Protein 4I6R (pdb70)

B-factor: mean 15.78, std 9.54, range [7.56, 64.91]

CATH classification: 1.10.260.40

Structure (mmCIF, N/CA/C/O backbone):
data_4I6R
#
_entry.id   4I6R
#
_cell.length_a   34.760
_cell.length_b   34.780
_cell.length_c   41.860
_cell.angle_alpha   110.470
_cell.angle_beta   105.600
_cell.angle_gamma   96.000
#
_symmetry.space_group_name_H-M   'P 1'
#
loop_
_entity.id
_entity.type
_entity.pdbx_description
1 polymer 'Regulatory protein'
2 non-polymer 'SULFATE ION'
3 non-polymer GLYCEROL
4 water water
#
loop_
_atom_site.group_PDB
_atom_site.id
_atom_site.type_symbol
_atom_site.label_atom_id
_atom_site.label_alt_id
_atom_site.label_comp_id
_atom_site.label_asym_id
_atom_site.label_entity_id
_atom_site.label_seq_id
_atom_site.pdbx_PDB_ins_code
_atom_site.Cartn_x
_atom_site.Cartn_y
_atom_site.Cartn_z
_atom_site.occupancy
_atom_site.B_iso_or_equiv
_atom_site.auth_seq_id
_atom_site.auth_comp_id
_atom_site.auth_asym_id
_atom_site.auth_atom_id
_atom_site.pdbx_PDB_model_num
ATOM 1 N N . SER A 1 6 ? -9.167 -15.988 -18.540 1.00 25.17 3 SER A N 1
ATOM 2 C CA . SER A 1 6 ? -8.515 -17.274 -18.865 1.00 22.70 3 SER A CA 1
ATOM 3 C C . SER A 1 6 ? -7.079 -17.191 -18.398 1.00 19.68 3 SER A C 1
ATOM 4 O O . SER A 1 6 ? -6.579 -16.076 -18.187 1.00 18.42 3 SER A O 1
ATOM 7 N N . PHE A 1 7 ? -6.385 -18.295 -18.446 1.00 17.47 4 PHE A N 1
ATOM 8 C CA . PHE A 1 7 ? -5.014 -18.364 -18.161 1.00 17.72 4 PHE A CA 1
ATOM 9 C C . PHE A 1 7 ? -4.293 -17.451 -19.192 1.00 15.69 4 PHE A C 1
ATOM 10 O O . PHE A 1 7 ? -3.392 -16.684 -18.755 1.00 14.48 4 PHE A O 1
ATOM 18 N N . LEU A 1 8 ? -4.633 -17.498 -20.502 1.00 14.80 5 LEU A N 1
ATOM 19 C CA . LEU A 1 8 ? -3.885 -16.690 -21.504 1.00 13.19 5 LEU A CA 1
ATOM 20 C C . LEU A 1 8 ? -4.045 -15.241 -21.125 1.00 12.68 5 LEU A C 1
ATOM 21 O O . LEU A 1 8 ? -3.009 -14.531 -21.103 1.00 12.28 5 LEU A O 1
ATOM 26 N N . LEU A 1 9 ? -5.238 -14.771 -20.868 1.00 12.37 6 LEU A N 1
ATOM 27 C CA . LEU A 1 9 ? -5.423 -13.289 -20.680 1.00 13.99 6 LEU A CA 1
ATOM 28 C C . LEU A 1 9 ? -4.649 -12.917 -19.427 1.00 12.52 6 LEU A C 1
ATOM 29 O O . LEU A 1 9 ? -3.985 -11.907 -19.374 1.00 12.44 6 LEU A O 1
ATOM 34 N N . SER A 1 10 ? -4.724 -13.690 -18.360 1.00 13.46 7 SER A N 1
ATOM 35 C CA A SER A 1 10 ? -3.933 -13.387 -17.217 0.50 13.48 7 SER A CA 1
ATOM 36 C CA B SER A 1 10 ? -3.920 -13.480 -17.214 0.50 13.67 7 SER A CA 1
ATOM 37 C C . SER A 1 10 ? -2.403 -13.394 -17.409 1.00 13.00 7 SER A C 1
ATOM 38 O O . SER A 1 10 ? -1.693 -12.607 -16.833 1.00 13.67 7 SER A O 1
ATOM 43 N N . LYS A 1 11 ? -1.926 -14.309 -18.217 1.00 12.61 8 LYS A N 1
ATOM 44 C CA . LYS A 1 11 ? -0.481 -14.344 -18.441 1.00 13.09 8 LYS A CA 1
ATOM 45 C C . LYS A 1 11 ? 0.039 -13.365 -19.438 1.00 11.36 8 LYS A C 1
ATOM 46 O O . LYS A 1 11 ? 1.190 -12.966 -19.285 1.00 11.38 8 LYS A O 1
ATOM 52 N N . VAL A 1 12 ? -0.800 -12.878 -20.353 1.00 10.38 9 VAL A N 1
ATOM 53 C CA . VAL A 1 12 ? -0.352 -11.691 -21.105 1.00 10.02 9 VAL A CA 1
ATOM 54 C C . VAL A 1 12 ? -0.083 -10.495 -20.189 1.00 9.09 9 VAL A C 1
ATOM 55 O O . VAL A 1 12 ? 0.951 -9.832 -20.250 1.00 9.79 9 VAL A O 1
ATOM 59 N N . SER A 1 13 ? -1.026 -10.270 -19.269 1.00 10.05 10 SER A N 1
ATOM 60 C CA . SER A 1 13 ? -0.887 -9.249 -18.284 1.00 9.53 10 SER A CA 1
ATOM 61 C C . SER A 1 13 ? 0.340 -9.402 -17.387 1.00 10.31 10 SER A C 1
ATOM 62 O O . SER A 1 13 ? 1.084 -8.488 -17.127 1.00 10.49 10 SER A O 1
ATOM 65 N N . PHE A 1 14 ? 0.523 -10.667 -16.974 1.00 10.19 11 PHE A N 1
ATOM 66 C CA . PHE A 1 14 ? 1.609 -11.009 -16.103 1.00 11.90 11 PHE A CA 1
ATOM 67 C C . PHE A 1 14 ? 2.960 -10.723 -16.822 1.00 10.78 11 PHE A C 1
ATOM 68 O O . PHE A 1 14 ? 3.905 -10.229 -16.177 1.00 11.17 11 PHE A O 1
ATOM 76 N N . VAL A 1 15 ? 3.097 -11.173 -18.073 1.00 10.60 12 VAL A N 1
ATOM 77 C CA . VAL A 1 15 ? 4.395 -11.045 -18.784 1.00 10.37 12 VAL A CA 1
ATOM 78 C C . VAL A 1 15 ? 4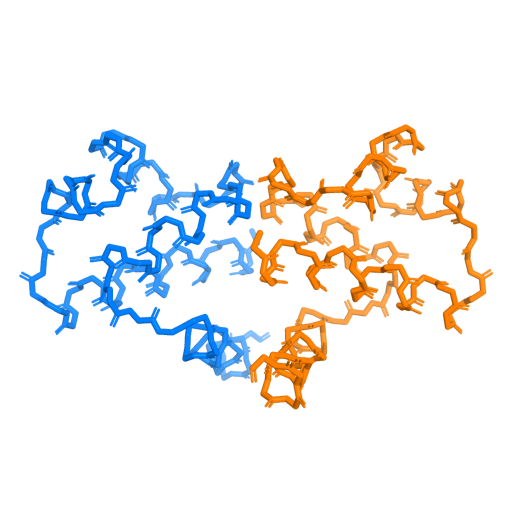.709 -9.546 -19.011 1.00 10.17 12 VAL A C 1
ATOM 79 O O . VAL A 1 15 ? 5.836 -9.125 -18.827 1.00 10.21 12 VAL A O 1
ATOM 83 N N . ILE A 1 16 ? 3.705 -8.757 -19.338 1.00 9.07 13 ILE A N 1
ATOM 84 C CA . ILE A 1 16 ? 3.904 -7.286 -19.472 1.00 8.79 13 ILE A CA 1
ATOM 85 C C . ILE A 1 16 ? 4.491 -6.742 -18.202 1.00 8.46 13 ILE A C 1
ATOM 86 O O . ILE A 1 16 ? 5.485 -5.984 -18.182 1.00 9.33 13 ILE A O 1
ATOM 91 N N . LYS A 1 17 ? 3.837 -7.023 -17.070 1.00 8.84 14 LYS A N 1
ATOM 92 C CA . LYS A 1 17 ? 4.226 -6.510 -15.802 1.00 9.37 14 LYS A CA 1
ATOM 93 C C . LYS A 1 17 ? 5.615 -6.997 -15.354 1.00 9.60 14 LYS A C 1
ATOM 94 O O . LYS A 1 17 ? 6.456 -6.201 -14.861 1.00 9.76 14 LYS A O 1
ATOM 100 N N . LYS A 1 18 ? 5.888 -8.238 -15.656 1.00 10.06 15 LYS A N 1
ATOM 101 C CA . LYS A 1 18 ? 7.187 -8.832 -15.269 1.00 11.05 15 LYS A CA 1
ATOM 102 C C . LYS A 1 18 ? 8.286 -8.126 -16.043 1.00 10.47 15 LYS A C 1
ATOM 103 O O . LYS A 1 18 ? 9.334 -7.756 -15.486 1.00 10.88 15 LYS A O 1
ATOM 109 N N . ILE A 1 19 ? 8.107 -7.949 -17.370 1.00 9.71 16 ILE A N 1
ATOM 110 C CA . ILE A 1 19 ? 9.126 -7.264 -18.132 1.00 10.02 16 ILE A CA 1
ATOM 111 C C . ILE A 1 19 ? 9.265 -5.827 -17.709 1.00 10.03 16 ILE A C 1
ATOM 112 O O . ILE A 1 19 ? 10.388 -5.296 -17.559 1.00 11.21 16 ILE A O 1
ATOM 117 N N . ARG A 1 20 ? 8.159 -5.171 -17.419 1.00 9.13 17 ARG A N 1
ATOM 118 C CA . ARG A 1 20 ? 8.201 -3.812 -16.916 1.00 9.12 17 ARG A CA 1
ATOM 119 C C . ARG A 1 20 ? 9.119 -3.653 -15.686 1.00 9.74 17 ARG A C 1
ATOM 120 O O . ARG A 1 20 ? 9.911 -2.719 -15.610 1.00 11.23 17 ARG A O 1
ATOM 128 N N . LEU A 1 21 ? 8.931 -4.551 -14.729 1.00 11.44 18 LEU A N 1
ATOM 129 C CA . LEU A 1 21 ? 9.726 -4.470 -13.491 1.00 12.32 18 LEU A CA 1
ATOM 130 C C . LEU A 1 21 ? 11.181 -4.894 -13.832 1.00 12.69 18 LEU A C 1
ATOM 131 O O . LEU A 1 21 ? 12.108 -4.346 -13.219 1.00 13.76 18 LEU A O 1
ATOM 136 N N . GLU A 1 22 ? 11.369 -5.877 -14.700 1.00 13.55 19 GLU A N 1
ATOM 137 C CA . GLU A 1 22 ? 12.790 -6.243 -15.133 1.00 15.25 19 GLU A CA 1
ATOM 138 C C . GLU A 1 22 ? 13.484 -5.026 -15.710 1.00 15.13 19 GLU A C 1
ATOM 139 O O . GLU A 1 22 ? 14.736 -4.866 -15.571 1.00 18.27 19 GLU A O 1
ATOM 145 N N . LYS A 1 23 ? 12.740 -4.115 -16.349 1.00 14.02 20 LYS A N 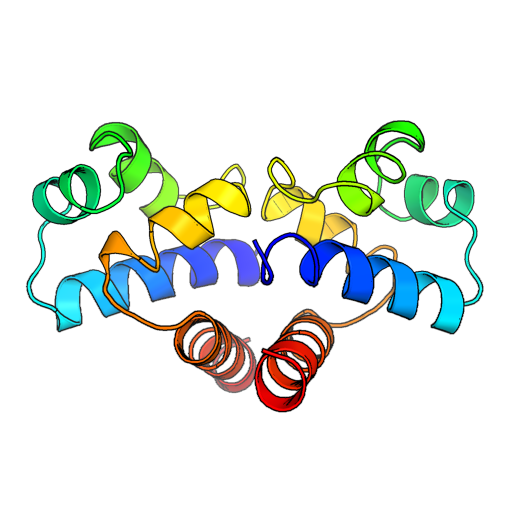1
ATOM 146 C CA . LYS A 1 23 ? 13.341 -2.906 -16.944 1.00 15.13 20 LYS A CA 1
ATOM 147 C C . LYS A 1 23 ? 13.391 -1.703 -15.978 1.00 14.48 20 LYS A C 1
ATOM 148 O O . LYS A 1 23 ? 13.739 -0.586 -16.331 1.00 16.41 20 LYS A O 1
ATOM 154 N N . GLY A 1 24 ? 12.935 -1.955 -14.781 1.00 12.74 21 GLY A N 1
ATOM 155 C CA . GLY A 1 24 ? 12.903 -0.973 -13.779 1.00 12.60 21 GLY A CA 1
ATOM 156 C C . GLY A 1 24 ? 11.943 0.158 -13.918 1.00 12.68 21 GLY A C 1
ATOM 157 O O . GLY A 1 24 ? 12.156 1.271 -13.495 1.00 13.85 21 GLY A O 1
ATOM 158 N N . MET A 1 25 ? 10.864 -0.070 -14.635 1.00 11.33 22 MET A N 1
ATOM 159 C CA . MET A 1 25 ? 9.884 0.963 -15.013 1.00 10.64 22 MET A CA 1
ATOM 160 C C . MET A 1 25 ? 8.645 1.037 -14.115 1.00 9.69 22 MET A C 1
ATOM 161 O O . MET A 1 25 ? 8.096 -0.035 -13.784 1.00 10.13 22 MET A O 1
ATOM 166 N N . THR A 1 26 ? 8.162 2.245 -13.835 1.00 9.03 23 THR A N 1
ATOM 167 C CA . THR A 1 26 ? 6.837 2.485 -13.278 1.00 8.83 23 THR A CA 1
ATOM 168 C C . THR A 1 26 ? 5.737 2.393 -14.429 1.00 8.09 23 THR A C 1
ATOM 169 O O . THR A 1 26 ? 6.072 2.383 -15.619 1.00 8.69 23 THR A O 1
ATOM 173 N N . GLN A 1 27 ? 4.472 2.303 -13.948 1.00 8.19 24 GLN A N 1
ATOM 174 C CA . GLN A 1 27 ? 3.359 2.381 -14.940 1.00 7.93 24 GLN A CA 1
ATOM 175 C C . GLN A 1 27 ? 3.414 3.687 -15.728 1.00 8.20 24 GLN A C 1
ATOM 176 O O . GLN A 1 27 ? 3.137 3.738 -16.960 1.00 8.24 24 GLN A O 1
ATOM 182 N N . GLU A 1 28 ? 3.769 4.784 -15.080 1.00 8.61 25 GLU A N 1
ATOM 183 C CA . GLU A 1 28 ? 3.825 6.077 -15.750 1.00 9.23 25 GLU A CA 1
ATOM 184 C C . GLU A 1 28 ? 5.000 6.071 -16.713 1.00 9.12 25 GLU A C 1
ATOM 185 O O . GLU A 1 28 ? 4.883 6.700 -17.825 1.00 9.53 25 GLU A O 1
ATOM 191 N N . ASP A 1 29 ? 6.117 5.484 -16.432 1.00 9.40 26 ASP A N 1
ATOM 192 C CA . ASP A 1 29 ? 7.226 5.377 -17.335 1.00 10.14 26 ASP A CA 1
ATOM 193 C C . ASP A 1 29 ? 6.824 4.642 -18.573 1.00 8.99 26 ASP A C 1
ATOM 194 O O . ASP A 1 29 ? 7.068 5.010 -19.711 1.00 9.14 26 ASP A O 1
ATOM 199 N N . LEU A 1 30 ? 6.179 3.482 -18.439 1.00 8.44 27 LEU A N 1
ATOM 200 C CA . LEU A 1 30 ? 5.720 2.684 -19.533 1.00 8.34 27 LEU A CA 1
ATOM 201 C C . LEU A 1 30 ? 4.636 3.373 -20.372 1.00 8.34 27 LEU A C 1
ATOM 202 O O . LEU A 1 30 ? 4.697 3.345 -21.614 1.00 8.92 27 LEU A O 1
ATOM 207 N N . ALA A 1 31 ? 3.748 4.094 -19.744 1.00 8.63 28 ALA A N 1
ATOM 208 C CA . ALA A 1 31 ? 2.738 4.888 -20.409 1.00 9.07 28 ALA A CA 1
ATOM 209 C C . ALA A 1 31 ? 3.449 5.864 -21.322 1.00 9.42 28 ALA A C 1
ATOM 210 O O . ALA A 1 31 ? 3.092 5.995 -22.543 1.00 10.23 28 ALA A O 1
ATOM 212 N N . TYR A 1 32 ? 4.373 6.638 -20.868 1.00 9.34 29 TYR A N 1
ATOM 213 C CA . TYR A 1 32 ? 5.058 7.658 -21.684 1.00 10.58 29 TYR A CA 1
ATOM 214 C C . TYR A 1 32 ? 5.772 6.976 -22.778 1.00 10.86 29 TYR A C 1
ATOM 215 O O . TYR A 1 32 ? 5.693 7.434 -23.971 1.00 13.02 29 TYR A O 1
ATOM 224 N N . LYS A 1 33 ? 6.540 5.949 -22.563 1.00 10.66 30 LYS A N 1
ATOM 225 C CA . LYS A 1 33 ? 7.2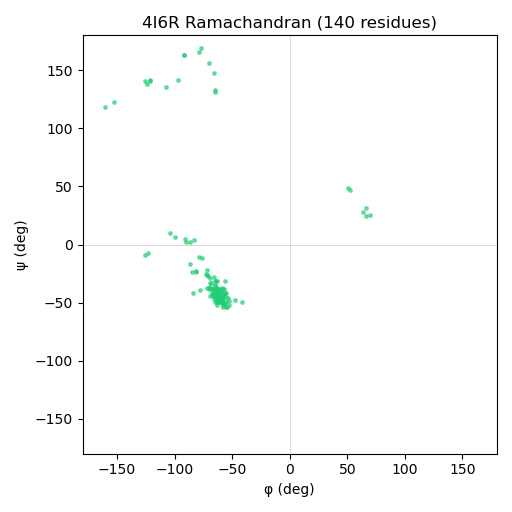97 5.261 -23.608 1.00 11.29 30 LYS A CA 1
ATOM 226 C C . LYS A 1 33 ? 6.487 4.542 -24.646 1.00 10.99 30 LYS A C 1
ATOM 227 O O . LYS A 1 33 ? 6.895 4.356 -25.807 1.00 12.61 30 LYS A O 1
ATOM 233 N N . SER A 1 34 ? 5.308 4.090 -24.301 1.00 10.32 31 SER A N 1
ATOM 234 C CA A SER A 1 34 ? 4.442 3.303 -25.166 0.50 11.05 31 SER A CA 1
ATOM 235 C CA B SER A 1 34 ? 4.439 3.308 -25.160 0.50 9.63 31 SER A CA 1
ATOM 236 C C . SER A 1 34 ? 3.391 4.152 -25.883 1.00 10.53 31 SER A C 1
ATOM 237 O O . SER A 1 34 ? 2.628 3.615 -26.728 1.00 11.22 31 SER A O 1
ATOM 242 N N . ASN A 1 35 ? 3.290 5.418 -25.530 1.00 10.27 32 ASN A N 1
ATOM 243 C CA . ASN A 1 35 ? 2.250 6.251 -26.107 1.00 11.11 32 ASN A CA 1
ATOM 244 C C . ASN A 1 35 ? 0.818 5.897 -25.745 1.00 10.75 32 ASN A C 1
ATOM 245 O O . ASN A 1 35 ? -0.182 6.134 -26.480 1.00 11.49 32 ASN A O 1
ATOM 250 N N . LEU A 1 36 ? 0.646 5.230 -24.594 1.00 9.78 33 LEU A N 1
ATOM 251 C CA . LEU A 1 36 ? -0.645 4.835 -24.039 1.00 9.72 33 LEU A CA 1
ATOM 252 C C . LEU A 1 36 ? -0.819 5.370 -22.670 1.00 9.54 33 LEU A C 1
ATOM 253 O O . LEU A 1 36 ? 0.169 5.288 -21.936 1.00 9.80 33 LEU A O 1
ATOM 258 N N . ASP A 1 37 ? -1.952 5.883 -22.237 1.00 9.63 34 ASP A N 1
ATOM 259 C CA A ASP A 1 37 ? -1.932 6.557 -20.954 0.50 9.69 34 ASP A CA 1
ATOM 260 C CA B ASP A 1 37 ? -2.136 6.572 -20.971 0.50 10.43 34 ASP A CA 1
ATOM 261 C C . ASP A 1 37 ? -1.897 5.632 -19.759 1.00 9.80 34 ASP A C 1
ATOM 262 O O . ASP A 1 37 ? -2.121 4.395 -19.909 1.00 9.11 34 ASP A O 1
ATOM 271 N N . ARG A 1 38 ? -1.548 6.138 -18.596 1.00 9.80 35 ARG A N 1
ATOM 272 C CA . ARG A 1 38 ? -1.332 5.340 -17.444 1.00 10.29 35 ARG A CA 1
ATOM 273 C C . ARG A 1 38 ? -2.578 4.533 -17.106 1.00 9.89 35 ARG A C 1
ATOM 274 O O . ARG A 1 38 ? -2.425 3.324 -16.767 1.00 9.69 35 ARG A O 1
ATOM 282 N N . THR A 1 39 ? -3.785 5.050 -17.146 1.00 10.08 36 THR A N 1
ATOM 283 C CA . THR A 1 39 ? -4.973 4.221 -16.854 1.00 11.16 36 THR A CA 1
ATOM 284 C C . THR A 1 39 ? -5.108 3.125 -17.861 1.00 10.93 36 THR A C 1
ATOM 285 O O . THR A 1 39 ? -5.689 2.051 -17.467 1.00 10.95 36 THR A O 1
ATOM 289 N N . TYR A 1 40 ? -4.705 3.245 -19.128 1.00 10.00 37 TYR A N 1
ATOM 290 C CA . TYR A 1 40 ? -4.762 2.113 -20.047 1.00 9.60 37 TYR A CA 1
ATOM 291 C C . TYR A 1 40 ? -3.761 1.091 -19.656 1.00 9.07 37 TYR A C 1
ATOM 292 O O . TYR A 1 40 ? -4.109 -0.119 -19.572 1.00 8.53 37 TYR A O 1
ATOM 301 N N . ILE A 1 41 ? -2.537 1.441 -19.320 1.00 8.33 38 ILE A N 1
ATOM 302 C CA . ILE A 1 41 ? -1.494 0.496 -18.851 1.00 8.30 38 ILE A CA 1
ATOM 303 C C . ILE A 1 41 ? -1.989 -0.242 -17.609 1.00 8.34 38 ILE A C 1
ATOM 304 O O . ILE A 1 41 ? -1.905 -1.466 -17.550 1.00 7.96 38 ILE A O 1
ATOM 309 N N . SER A 1 42 ? -2.465 0.469 -16.582 1.00 8.36 39 SER A N 1
ATOM 310 C CA A SER A 1 42 ? -2.917 -0.141 -15.345 0.50 9.26 39 SER A CA 1
ATOM 311 C CA B SER A 1 42 ? -2.811 -0.248 -15.388 0.50 8.24 39 SER A CA 1
ATOM 312 C C . SER A 1 42 ? -4.041 -1.144 -15.666 1.00 8.61 39 SER A C 1
ATOM 313 O O . SER A 1 42 ? -4.111 -2.309 -15.212 1.00 9.10 39 SER A O 1
ATOM 318 N N . GLY A 1 43 ? -5.006 -0.692 -16.524 1.00 8.44 40 GLY A N 1
ATOM 319 C CA . GLY A 1 43 ? -6.108 -1.534 -16.892 1.00 8.65 40 GLY A CA 1
ATOM 320 C C . GLY A 1 43 ? -5.696 -2.799 -17.572 1.00 8.69 40 GLY A C 1
ATOM 321 O O . GLY A 1 43 ? -6.238 -3.889 -17.254 1.00 8.73 40 GLY A O 1
ATOM 322 N N . ILE A 1 44 ? -4.795 -2.791 -18.531 1.00 8.50 41 ILE A N 1
ATOM 323 C CA . ILE A 1 44 ? -4.392 -4.013 -19.214 1.00 9.26 41 ILE A CA 1
ATOM 324 C C . ILE A 1 44 ? -3.569 -4.920 -18.378 1.00 9.10 41 ILE A C 1
ATOM 325 O O . ILE A 1 44 ? -3.571 -6.116 -18.566 1.00 9.33 41 ILE A O 1
ATOM 330 N N . GLU A 1 45 ? -2.862 -4.382 -17.411 1.00 9.12 42 GLU A N 1
ATOM 331 C CA . GLU A 1 45 ? -2.164 -5.197 -16.436 1.00 9.53 42 GLU A CA 1
ATOM 332 C C . GLU A 1 45 ? -3.129 -5.856 -15.498 1.00 9.49 42 GLU A C 1
ATOM 333 O O . GLU A 1 45 ? -2.830 -6.975 -15.020 1.00 11.53 42 GLU A O 1
ATOM 339 N N . ARG A 1 46 ? -4.293 -5.328 -15.235 1.00 9.92 43 ARG A N 1
ATOM 340 C CA . ARG A 1 46 ? -5.323 -6.042 -14.455 1.00 10.99 43 ARG A CA 1
ATOM 341 C C . ARG A 1 46 ? -5.995 -7.037 -15.298 1.00 11.91 43 ARG A C 1
ATOM 342 O O . ARG A 1 46 ? -6.390 -8.091 -14.787 1.00 14.03 43 ARG A O 1
ATOM 350 N N . ASN A 1 47 ? -6.287 -6.788 -16.558 1.00 12.00 44 ASN A N 1
ATOM 351 C CA . ASN A 1 47 ? -7.071 -7.726 -17.443 1.00 13.75 44 ASN A CA 1
ATOM 352 C C . ASN A 1 47 ? -6.714 -7.272 -18.897 1.00 11.88 44 ASN A C 1
ATOM 353 O O . ASN A 1 47 ? -7.109 -6.203 -19.274 1.00 12.82 44 ASN A O 1
ATOM 358 N N . SER A 1 48 ? -6.113 -8.208 -19.630 1.00 11.50 45 SER A N 1
ATOM 359 C CA . SER A 1 48 ? -5.665 -7.954 -21.016 1.00 10.73 45 SER A CA 1
ATOM 360 C C . SER A 1 48 ? -6.779 -8.199 -22.017 1.00 11.22 45 SER A C 1
ATOM 361 O O . SER A 1 48 ? -6.535 -8.106 -23.226 1.00 10.89 45 SER A O 1
ATOM 364 N N . ARG A 1 49 ? -7.990 -8.542 -21.600 1.00 12.04 46 ARG A N 1
ATOM 365 C CA . ARG A 1 49 ? -9.074 -8.874 -22.558 1.00 13.10 46 ARG A CA 1
ATOM 366 C C . ARG A 1 49 ? -9.129 -7.949 -23.758 1.00 13.00 46 ARG A C 1
ATOM 367 O O . ARG A 1 49 ? -9.257 -8.449 -24.882 1.00 12.06 46 ARG A O 1
ATOM 375 N N . ASN A 1 50 ? -9.105 -6.645 -23.574 1.00 12.87 47 ASN A N 1
ATOM 376 C CA . ASN A 1 50 ? -9.362 -5.701 -24.607 1.00 13.93 47 ASN A CA 1
ATOM 377 C C . ASN A 1 50 ? -8.073 -5.045 -25.107 1.00 12.59 47 ASN A C 1
ATOM 378 O O . ASN A 1 50 ? -8.171 -4.133 -25.979 1.00 13.65 47 ASN A O 1
ATOM 383 N N . LEU A 1 51 ? -6.905 -5.504 -24.726 1.00 11.00 48 LEU A N 1
ATOM 384 C CA . LEU A 1 51 ? -5.664 -5.051 -25.305 1.00 10.58 48 LEU A CA 1
ATOM 385 C C . LEU A 1 51 ? -5.674 -5.468 -26.740 1.00 10.52 48 LEU A C 1
ATOM 386 O O . LEU A 1 51 ? -5.892 -6.619 -27.119 1.00 10.36 48 LEU A O 1
ATOM 391 N N . THR A 1 52 ? -5.333 -4.578 -27.652 1.00 10.68 49 THR A N 1
ATOM 392 C CA . THR A 1 52 ? -5.201 -4.846 -29.025 1.00 10.70 49 THR A CA 1
ATOM 393 C C . THR A 1 52 ? -3.812 -5.229 -29.475 1.00 9.63 49 THR A C 1
ATOM 394 O O . THR A 1 52 ? -2.855 -4.924 -28.769 1.00 9.66 49 THR A O 1
ATOM 398 N N . ILE A 1 53 ? -3.716 -5.805 -30.657 1.00 10.12 50 ILE A N 1
ATOM 399 C CA . ILE A 1 53 ? -2.358 -6.143 -31.202 1.00 10.19 50 ILE A CA 1
ATOM 400 C C . ILE A 1 53 ? -1.518 -4.851 -31.401 1.00 9.74 50 ILE A C 1
ATOM 401 O O . ILE A 1 53 ? -0.330 -4.898 -31.080 1.00 9.16 50 ILE A O 1
ATOM 406 N N . LYS A 1 54 ? -2.156 -3.819 -31.874 1.00 9.75 51 LYS A N 1
ATOM 407 C CA . LYS A 1 54 ? -1.374 -2.582 -32.026 1.00 10.19 51 LYS A CA 1
ATOM 408 C C . LYS A 1 54 ? -0.885 -2.065 -30.696 1.00 9.72 51 LYS A C 1
ATOM 409 O O . LYS A 1 54 ? 0.267 -1.623 -30.537 1.00 10.00 51 LYS A O 1
ATOM 415 N N . SER A 1 55 ? -1.739 -2.053 -29.667 1.00 9.31 52 SER A N 1
ATOM 416 C CA . SER A 1 55 ? -1.299 -1.593 -28.349 1.00 8.97 52 SER A CA 1
ATOM 417 C C . SER A 1 55 ? -0.280 -2.497 -27.776 1.00 8.22 52 SER A C 1
ATOM 418 O O . SER A 1 55 ? 0.628 -1.985 -27.093 1.00 7.72 52 SER A O 1
ATOM 421 N N . LEU A 1 56 ? -0.376 -3.811 -27.946 1.00 8.07 53 LEU A N 1
ATOM 422 C CA . LEU A 1 56 ? 0.690 -4.683 -27.530 1.00 8.19 53 LEU A CA 1
ATOM 423 C C . LEU A 1 56 ? 2.016 -4.400 -28.182 1.00 8.01 53 LEU A C 1
ATOM 424 O O . LEU A 1 56 ? 3.031 -4.331 -27.488 1.00 9.02 53 LEU A O 1
ATOM 429 N N . GLU A 1 57 ? 2.009 -4.037 -29.480 1.00 8.35 54 GLU A N 1
ATOM 430 C CA . GLU A 1 57 ? 3.260 -3.651 -30.156 1.00 9.47 54 GLU A CA 1
ATOM 431 C C . GLU A 1 57 ? 3.768 -2.366 -29.536 1.00 8.60 54 GLU A C 1
ATOM 432 O O . GLU A 1 57 ? 5.031 -2.252 -29.354 1.00 9.25 54 GLU A O 1
ATOM 438 N N . LEU A 1 58 ? 2.931 -1.396 -29.265 1.00 8.06 55 LEU A N 1
ATOM 439 C CA . LEU A 1 58 ? 3.370 -0.134 -28.592 1.00 8.70 55 LEU A CA 1
ATOM 440 C C . LEU A 1 58 ? 4.062 -0.368 -27.239 1.00 8.07 55 LEU A C 1
ATOM 441 O O . LEU A 1 58 ? 5.058 0.233 -26.865 1.00 8.54 55 LEU A O 1
ATOM 446 N N . ILE A 1 59 ? 3.445 -1.304 -26.501 1.00 7.78 56 ILE A N 1
ATOM 447 C CA . ILE A 1 59 ? 3.965 -1.681 -25.189 1.00 8.05 56 ILE A CA 1
ATOM 448 C C . ILE A 1 59 ? 5.292 -2.360 -25.332 1.00 8.82 56 ILE A C 1
ATOM 449 O O . ILE A 1 59 ? 6.227 -2.078 -24.559 1.00 9.30 56 ILE A O 1
ATOM 454 N N . MET A 1 60 ? 5.442 -3.287 -26.286 1.00 8.99 57 MET A N 1
ATOM 455 C CA A MET A 1 60 ? 6.756 -3.913 -26.500 0.50 9.91 57 MET A CA 1
ATOM 456 C CA B MET A 1 60 ? 6.745 -3.914 -26.516 0.50 9.75 57 MET A CA 1
ATOM 457 C C . MET A 1 60 ? 7.839 -2.953 -26.871 1.00 10.17 57 MET A C 1
ATOM 458 O O . MET A 1 60 ? 8.955 -3.023 -26.358 1.00 10.15 57 MET A O 1
ATOM 467 N N . LYS A 1 61 ? 7.489 -1.959 -27.682 1.00 10.32 58 LYS A N 1
ATOM 468 C CA . LYS A 1 61 ? 8.436 -0.920 -28.001 1.00 12.07 58 LYS A CA 1
ATOM 469 C C . LYS A 1 61 ? 8.749 -0.095 -26.755 1.00 11.88 58 LYS A C 1
ATOM 470 O O . LYS A 1 61 ? 9.966 0.263 -26.580 1.00 14.06 58 LYS A O 1
ATOM 476 N N . GLY A 1 62 ? 7.781 0.275 -25.946 1.00 10.57 59 GLY A N 1
ATOM 477 C CA . GLY A 1 62 ? 8.063 0.999 -24.718 1.00 10.63 59 GLY A CA 1
ATOM 478 C C . GLY A 1 62 ? 8.843 0.235 -23.760 1.00 10.89 59 GLY A C 1
ATOM 479 O O . GLY A 1 62 ? 9.677 0.913 -23.000 1.00 12.88 59 GLY A O 1
ATOM 480 N N . LEU A 1 63 ? 8.725 -1.059 -23.691 1.00 10.80 60 LEU A N 1
ATOM 481 C CA . LEU A 1 63 ? 9.570 -1.967 -22.815 1.00 11.54 60 LEU A CA 1
ATOM 482 C C . LEU A 1 63 ? 10.899 -2.189 -23.446 1.00 12.85 60 LEU A C 1
ATOM 483 O O . LEU A 1 63 ? 11.830 -2.790 -22.740 1.00 17.37 60 LEU A O 1
ATOM 488 N N . GLU A 1 64 ? 11.142 -1.822 -24.680 1.00 12.83 61 GLU A N 1
ATOM 489 C CA . GLU A 1 64 ? 12.339 -2.150 -25.448 1.00 14.95 61 GLU A CA 1
ATOM 490 C C . GLU A 1 64 ? 12.618 -3.678 -25.436 1.00 14.97 61 GLU A C 1
ATOM 491 O O . GLU A 1 64 ? 13.788 -4.098 -25.181 1.00 15.49 61 GLU A O 1
ATOM 497 N N . VAL A 1 65 ? 11.576 -4.469 -25.683 1.00 12.80 62 VAL A N 1
ATOM 498 C CA . VAL A 1 65 ? 11.679 -5.887 -25.821 1.00 12.56 62 VAL A CA 1
ATOM 499 C C . VAL A 1 65 ? 11.167 -6.283 -27.208 1.00 11.61 62 VAL A C 1
ATOM 500 O O . VAL A 1 65 ? 10.210 -5.737 -27.674 1.00 13.20 62 VAL A O 1
ATOM 504 N N . SER A 1 66 ? 11.819 -7.245 -27.827 1.00 10.59 63 SER A N 1
ATOM 505 C CA . SER A 1 66 ? 11.387 -7.799 -29.084 1.00 11.36 63 SER A CA 1
ATOM 506 C C . SER A 1 66 ? 10.093 -8.534 -28.986 1.00 9.99 63 SER A C 1
ATOM 507 O O . SER A 1 66 ? 9.856 -9.181 -27.917 1.00 10.18 63 SER A O 1
ATOM 510 N N . ASP A 1 67 ? 9.270 -8.547 -29.982 1.00 10.33 64 ASP A N 1
ATOM 511 C CA . ASP A 1 67 ? 8.116 -9.348 -30.049 1.00 10.75 64 ASP A CA 1
ATOM 512 C C . ASP A 1 67 ? 8.494 -10.823 -29.838 1.00 10.01 64 ASP A C 1
ATOM 513 O O . ASP A 1 67 ? 7.720 -11.550 -29.160 1.00 9.65 64 ASP A O 1
ATOM 518 N N . VAL A 1 68 ? 9.553 -11.294 -30.394 1.00 9.99 65 VAL A N 1
ATOM 519 C CA . VAL A 1 68 ? 9.913 -12.693 -30.275 1.00 10.04 65 VAL A CA 1
ATOM 520 C C . VAL A 1 68 ? 10.166 -13.001 -28.802 1.00 9.65 65 VAL A C 1
ATOM 521 O O . VAL A 1 68 ? 9.663 -14.031 -28.323 1.00 9.58 65 VAL A O 1
ATOM 525 N N . VAL A 1 69 ? 10.884 -12.185 -28.064 1.00 9.25 66 VAL A N 1
ATOM 526 C CA . VAL A 1 69 ? 11.197 -12.441 -26.650 1.00 9.65 66 VAL A CA 1
ATOM 527 C C . VAL A 1 69 ? 9.885 -12.432 -25.902 1.00 8.99 66 VAL A C 1
ATOM 528 O O . VAL A 1 69 ? 9.621 -13.313 -25.001 1.00 9.08 66 VAL A O 1
ATOM 532 N N . PHE A 1 70 ? 8.989 -11.498 -26.126 1.00 8.67 67 PHE A N 1
ATOM 533 C CA . PHE A 1 70 ? 7.739 -11.403 -25.433 1.00 8.63 67 PHE A CA 1
ATOM 534 C C . PHE A 1 70 ? 6.938 -12.704 -25.630 1.00 8.44 67 PHE A C 1
ATOM 535 O O . PHE A 1 70 ? 6.443 -13.336 -24.638 1.00 8.59 67 PHE A O 1
ATOM 543 N N . PHE A 1 71 ? 6.763 -13.161 -26.864 1.00 7.97 68 PHE A N 1
ATOM 544 C CA . PHE A 1 71 ? 5.965 -14.347 -27.122 1.00 8.18 68 PHE A CA 1
ATOM 545 C C . PHE A 1 71 ? 6.693 -15.562 -26.559 1.00 7.78 68 PHE A C 1
ATOM 546 O O . PHE A 1 71 ? 5.964 -16.498 -26.081 1.00 7.77 68 PHE A O 1
ATOM 554 N N . GLU A 1 72 ? 7.987 -15.658 -26.533 1.00 7.95 69 GLU A N 1
ATOM 555 C CA . GLU A 1 72 ? 8.670 -16.793 -25.935 1.00 8.44 69 GLU A CA 1
ATOM 556 C C . GLU A 1 72 ? 8.476 -16.820 -24.447 1.00 8.69 69 GLU A C 1
ATOM 557 O O . GLU A 1 72 ? 8.295 -17.915 -23.863 1.00 8.63 69 GLU A O 1
ATOM 563 N N . MET A 1 73 ? 8.481 -15.707 -23.786 1.00 8.77 70 MET A N 1
ATOM 564 C CA A MET A 1 73 ? 8.210 -15.673 -22.335 0.50 9.00 70 MET A CA 1
ATOM 565 C CA B MET A 1 73 ? 8.184 -15.680 -22.331 0.50 9.49 70 MET A CA 1
ATOM 566 C C . MET A 1 73 ? 6.764 -16.112 -22.067 1.00 9.06 70 MET A C 1
ATOM 567 O O . MET A 1 73 ? 6.467 -16.870 -21.102 1.00 9.05 70 MET A O 1
ATOM 576 N N . LEU A 1 74 ? 5.810 -15.724 -22.917 1.00 8.44 71 LEU A N 1
ATOM 577 C CA . LEU A 1 74 ? 4.396 -16.139 -22.766 1.00 8.84 71 LEU A CA 1
ATOM 578 C C . LEU A 1 74 ? 4.290 -17.642 -22.984 1.00 8.59 71 LEU A C 1
ATOM 579 O O . LEU A 1 74 ? 3.663 -18.302 -22.194 1.00 9.34 71 LEU A O 1
ATOM 584 N N . ILE A 1 75 ? 4.952 -18.232 -23.984 1.00 8.25 72 ILE A N 1
ATOM 585 C CA . ILE A 1 75 ? 4.895 -19.670 -24.223 1.00 8.54 72 ILE A CA 1
ATOM 586 C C . ILE A 1 75 ? 5.462 -20.356 -23.020 1.00 8.93 72 ILE A C 1
ATOM 587 O O . ILE A 1 75 ? 4.912 -21.368 -22.528 1.00 8.84 72 ILE A O 1
ATOM 592 N N . LYS A 1 76 ? 6.580 -19.936 -22.497 1.00 9.13 73 LYS A N 1
ATOM 593 C CA . LYS A 1 76 ? 7.162 -20.604 -21.306 1.00 10.22 73 LYS A CA 1
ATOM 594 C C . LYS A 1 76 ? 6.213 -20.587 -20.128 1.00 9.91 73 LYS A C 1
ATOM 595 O O . LYS A 1 76 ? 6.066 -21.600 -19.393 1.00 9.74 73 LYS A O 1
ATOM 601 N N . GLU A 1 77 ? 5.540 -19.459 -19.861 1.00 9.57 74 GLU A N 1
ATOM 602 C CA . GLU A 1 77 ? 4.557 -19.429 -18.776 1.00 10.83 74 GLU A CA 1
ATOM 603 C C . GLU A 1 77 ? 3.437 -20.395 -19.029 1.00 10.61 74 GLU A C 1
ATOM 604 O O . GLU A 1 77 ? 2.989 -21.056 -18.063 1.00 10.71 74 GLU A O 1
ATOM 610 N N . ILE A 1 78 ? 2.884 -20.425 -20.268 1.00 9.98 75 ILE A N 1
ATOM 611 C CA . ILE A 1 78 ? 1.760 -21.403 -20.520 1.00 10.06 75 ILE A CA 1
ATOM 612 C C . ILE A 1 78 ? 2.292 -22.787 -20.347 1.00 9.89 75 ILE A C 1
ATOM 613 O O . ILE A 1 78 ? 1.609 -23.651 -19.689 1.00 10.24 75 ILE A O 1
ATOM 618 N N . LEU A 1 79 ? 3.377 -23.184 -20.917 1.00 9.56 76 LEU A N 1
ATOM 619 C CA . LEU A 1 79 ? 3.872 -24.581 -20.806 1.00 9.97 76 LEU A CA 1
ATOM 620 C C . LEU A 1 79 ? 4.104 -25.015 -19.382 1.00 10.71 76 LEU A C 1
ATOM 621 O O . LEU A 1 79 ? 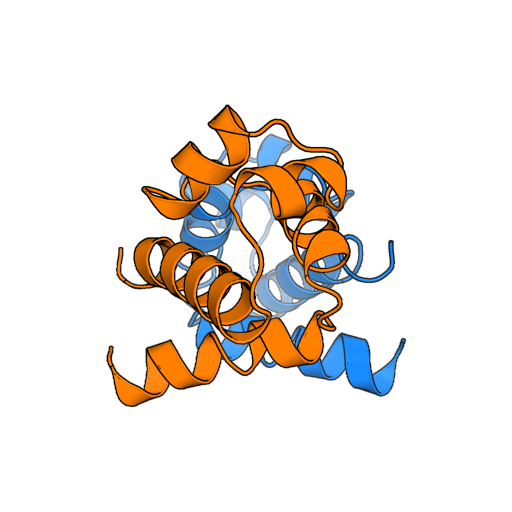3.747 -26.121 -18.935 1.00 11.20 76 LEU A O 1
ATOM 626 N N . LYS A 1 80 ? 4.721 -24.154 -18.617 1.00 10.77 77 LYS A N 1
ATOM 627 C CA . LYS A 1 80 ? 5.141 -24.590 -17.311 1.00 12.16 77 LYS A CA 1
ATOM 628 C C . LYS A 1 80 ? 4.008 -24.445 -16.311 1.00 12.48 77 LYS A C 1
ATOM 629 O O . LYS A 1 80 ? 4.009 -25.266 -15.312 1.00 13.68 77 LYS A O 1
ATOM 635 N N . HIS A 1 81 ? 3.021 -23.606 -16.484 1.00 12.73 78 HIS A N 1
ATOM 636 C CA . HIS A 1 81 ? 2.079 -23.263 -15.479 1.00 14.55 78 HIS A CA 1
ATOM 637 C C . HIS A 1 81 ? 0.664 -23.516 -15.853 1.00 15.25 78 HIS A C 1
ATOM 638 O O . HIS A 1 81 ? -0.202 -23.613 -15.000 1.00 17.60 78 HIS A O 1
ATOM 645 N N . ASP A 1 82 ? 0.323 -23.881 -17.065 1.00 15.06 79 ASP A N 1
ATOM 646 C CA . ASP A 1 82 ? -1.056 -24.213 -17.507 1.00 16.24 79 ASP A CA 1
ATOM 647 C C . ASP A 1 82 ? -1.255 -25.730 -17.684 1.00 16.06 79 ASP A C 1
ATOM 648 O O . ASP A 1 82 ? -2.448 -26.187 -17.885 1.00 18.28 79 ASP A O 1
ATOM 654 N N . SER B 1 6 ? 2.817 -2.848 -39.636 1.00 27.13 3 SER B N 1
ATOM 655 C CA . SER B 1 6 ? 4.134 -3.413 -39.271 1.00 23.34 3 SER B CA 1
ATOM 656 C C . SER B 1 6 ? 4.158 -4.880 -39.734 1.00 19.70 3 SER B C 1
ATOM 657 O O . SER B 1 6 ? 3.055 -5.478 -40.009 1.00 18.22 3 SER B O 1
ATOM 660 N N . PHE B 1 7 ? 5.353 -5.459 -39.763 1.00 17.35 4 PHE B N 1
ATOM 661 C CA . PHE B 1 7 ? 5.528 -6.837 -40.003 1.00 17.43 4 PHE B CA 1
ATOM 662 C C . PHE B 1 7 ? 4.650 -7.639 -38.989 1.00 15.89 4 PHE B C 1
ATOM 663 O O . PHE B 1 7 ? 3.959 -8.562 -39.432 1.00 15.04 4 PHE B O 1
ATOM 671 N N . LEU B 1 8 ? 4.665 -7.295 -37.709 1.00 14.80 5 LEU B N 1
ATOM 672 C CA . LEU B 1 8 ? 3.928 -8.049 -36.679 1.00 14.11 5 LEU B CA 1
ATOM 673 C C . LEU B 1 8 ? 2.433 -8.089 -37.033 1.00 13.59 5 LEU B C 1
ATOM 674 O O . LEU B 1 8 ? 1.818 -9.148 -37.013 1.00 13.02 5 LEU B O 1
ATOM 679 N N . LEU B 1 9 ? 1.847 -6.909 -37.312 1.00 13.95 6 LEU B N 1
ATOM 680 C CA . LEU B 1 9 ? 0.411 -6.836 -37.554 1.00 15.50 6 LEU B CA 1
ATOM 681 C C . LEU B 1 9 ? 0.040 -7.612 -38.826 1.00 13.81 6 LEU B C 1
ATOM 682 O O . LEU B 1 9 ? -0.905 -8.481 -38.778 1.00 14.82 6 LEU B O 1
ATOM 687 N N . SER B 1 10 ? 0.897 -7.581 -39.841 1.00 14.33 7 SER B N 1
ATOM 688 C CA . SER B 1 10 ? 0.673 -8.343 -41.070 1.00 16.11 7 SER B CA 1
ATOM 689 C C . SER B 1 10 ? 0.782 -9.845 -40.779 1.00 13.83 7 SER B C 1
ATOM 690 O O . SER B 1 10 ? 0.086 -10.602 -41.337 1.00 13.84 7 SER B O 1
ATOM 693 N N . LYS B 1 11 ? 1.758 -10.245 -39.969 1.00 14.38 8 LYS B N 1
ATOM 694 C CA . LYS B 1 11 ? 1.917 -11.656 -39.784 1.00 16.34 8 LYS B CA 1
ATOM 695 C C . LYS B 1 11 ? 0.969 -12.293 -38.753 1.00 12.67 8 LYS B C 1
ATOM 696 O O . LYS B 1 11 ? 0.755 -13.464 -38.874 1.00 12.86 8 LYS B O 1
ATOM 702 N N . VAL B 1 12 ? 0.446 -11.524 -37.806 1.00 10.95 9 VAL B N 1
ATOM 703 C CA . VAL B 1 12 ? -0.712 -12.034 -37.032 1.00 10.03 9 VAL B CA 1
ATOM 704 C C . VAL B 1 12 ? -1.880 -12.448 -37.965 1.00 9.79 9 VAL B C 1
ATOM 705 O O . VAL B 1 12 ? -2.402 -13.603 -37.927 1.00 10.31 9 VAL B O 1
ATOM 709 N N . SER B 1 13 ? -2.138 -11.558 -38.917 1.00 10.73 10 SER B N 1
ATOM 710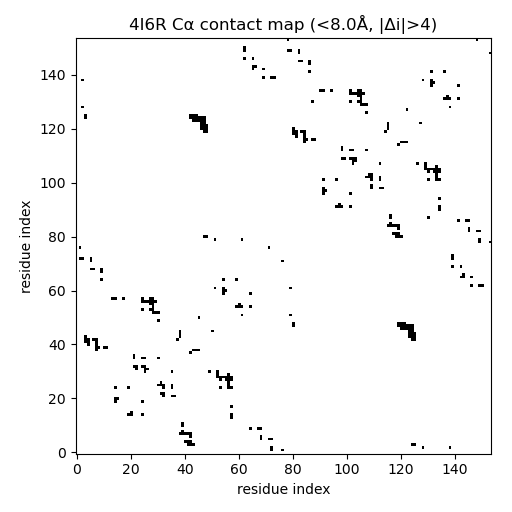 C CA . SER B 1 13 ? -3.175 -11.824 -39.919 1.00 10.53 10 SER B CA 1
ATOM 711 C C . SER B 1 13 ? -2.845 -13.000 -40.855 1.00 10.68 10 SER B C 1
ATOM 712 O O . SER B 1 13 ? -3.656 -13.868 -41.147 1.00 11.11 10 SER B O 1
ATOM 715 N N . PHE B 1 14 ? -1.568 -13.030 -41.296 1.00 11.44 11 PHE B N 1
ATOM 716 C CA . PHE B 1 14 ? -1.126 -14.108 -42.127 1.00 12.47 11 PHE B CA 1
ATOM 717 C C . PHE B 1 14 ? -1.272 -15.500 -41.443 1.00 11.55 11 PHE B C 1
ATOM 718 O O . PHE B 1 14 ? -1.710 -16.441 -42.047 1.00 11.61 11 PHE B O 1
ATOM 726 N N . VAL B 1 15 ? -0.836 -15.525 -40.149 1.00 11.11 12 VAL B N 1
ATOM 727 C CA . VAL B 1 15 ? -0.861 -16.841 -39.439 1.00 11.28 12 VAL B CA 1
ATOM 728 C C . VAL B 1 15 ? -2.337 -17.336 -39.290 1.00 9.90 12 VAL B C 1
ATOM 729 O O . VAL B 1 15 ? -2.637 -18.497 -39.467 1.00 9.67 12 VAL B O 1
ATOM 733 N N . ILE B 1 16 ? -3.258 -16.423 -38.937 1.00 9.32 13 ILE B N 1
ATOM 734 C CA . ILE B 1 16 ? -4.694 -16.767 -38.852 1.00 9.19 13 ILE B CA 1
ATOM 735 C C . ILE B 1 16 ? -5.140 -17.362 -40.136 1.00 9.86 13 ILE B C 1
ATOM 736 O O . ILE B 1 16 ? -5.762 -18.409 -40.178 1.00 10.16 13 ILE B O 1
ATOM 741 N N . LYS B 1 17 ? -4.887 -16.640 -41.240 1.00 10.05 14 LYS B N 1
ATOM 742 C CA . LYS B 1 17 ? -5.365 -17.113 -42.512 1.00 11.33 14 LYS B CA 1
ATOM 743 C C . LYS B 1 17 ? -4.738 -18.414 -42.917 1.00 10.90 14 LYS B C 1
ATOM 744 O O . LYS B 1 17 ? -5.404 -19.297 -43.468 1.00 10.71 14 LYS B O 1
ATOM 750 N N . LYS B 1 18 ? -3.437 -18.530 -42.641 1.00 11.22 15 LYS B N 1
ATOM 751 C CA . LYS B 1 18 ? -2.700 -19.726 -43.032 1.00 12.38 15 LYS B CA 1
ATOM 752 C C . LYS B 1 18 ? -3.284 -20.957 -42.320 1.00 11.78 15 LYS B C 1
ATOM 753 O O . LYS B 1 18 ? -3.544 -22.017 -42.952 1.00 12.77 15 LYS B O 1
ATOM 759 N N . ILE B 1 19 ? -3.458 -20.840 -40.984 1.00 11.63 16 ILE B N 1
ATOM 760 C CA . ILE B 1 19 ? -4.080 -21.986 -40.248 1.00 11.78 16 ILE B CA 1
ATOM 761 C C . ILE B 1 19 ? -5.495 -22.319 -40.735 1.00 11.19 16 ILE B C 1
ATOM 762 O O . ILE B 1 19 ? -5.872 -23.461 -40.938 1.00 12.16 16 ILE B O 1
ATOM 767 N N . ARG B 1 20 ? -6.290 -21.234 -40.939 1.00 10.92 17 ARG B N 1
ATOM 768 C CA . ARG B 1 20 ? -7.662 -21.408 -41.414 1.00 10.61 17 ARG B CA 1
ATOM 769 C C . ARG B 1 20 ? -7.674 -22.252 -42.673 1.00 11.18 17 ARG B C 1
ATOM 770 O O . ARG B 1 20 ? -8.456 -23.203 -42.808 1.00 11.23 17 ARG B O 1
ATOM 778 N N . LEU B 1 21 ? -6.872 -21.851 -43.632 1.00 11.96 18 LEU B N 1
ATOM 779 C CA . LEU B 1 21 ? -6.859 -22.574 -44.912 1.00 13.23 18 LEU B CA 1
ATOM 780 C C . LEU B 1 21 ? -6.260 -23.971 -44.810 1.00 16.17 18 LEU B C 1
ATOM 781 O O . LEU B 1 21 ? -6.750 -24.877 -45.532 1.00 18.66 18 LEU B O 1
ATOM 786 N N . GLU B 1 22 ? -5.234 -24.143 -43.989 1.00 16.89 19 GLU B N 1
ATOM 787 C CA . GLU B 1 22 ? -4.642 -25.486 -43.730 1.00 21.00 19 GLU B CA 1
ATOM 788 C C . GLU B 1 22 ? -5.715 -26.368 -43.235 1.00 19.56 19 GLU B C 1
ATOM 789 O O . GLU B 1 22 ? -5.702 -27.617 -43.528 1.00 25.21 19 GLU B O 1
ATOM 795 N N . LYS B 1 23 ? -6.622 -25.864 -42.410 1.00 17.79 20 LYS B N 1
ATOM 796 C CA . LYS B 1 23 ? -7.729 -26.635 -41.904 1.00 17.83 20 LYS B CA 1
ATOM 797 C C . LYS B 1 23 ? -8.967 -26.763 -42.791 1.00 16.68 20 LYS B C 1
ATOM 798 O O . LYS B 1 23 ? -9.998 -27.330 -42.388 1.00 17.99 20 LYS B O 1
ATOM 804 N N . GLY B 1 24 ? -8.884 -26.223 -43.992 1.00 15.68 21 GLY B N 1
ATOM 805 C CA . GLY B 1 24 ? -9.977 -26.277 -44.879 1.00 15.72 21 GLY B CA 1
ATOM 806 C C . GLY B 1 24 ? -11.212 -25.515 -44.498 1.00 13.91 21 GLY B C 1
ATOM 807 O O . GLY B 1 24 ? -12.366 -25.912 -44.830 1.00 15.17 21 GLY B O 1
ATOM 808 N N . MET B 1 25 ? -11.006 -24.411 -43.805 1.00 12.17 22 MET B N 1
ATOM 809 C CA . MET B 1 25 ? -12.116 -23.635 -43.254 1.00 11.24 22 MET B CA 1
ATOM 810 C C . MET B 1 25 ? -12.291 -22.326 -44.059 1.00 9.91 22 MET B C 1
ATOM 811 O O . MET B 1 25 ? -11.307 -21.626 -44.397 1.00 10.78 22 MET B O 1
ATOM 816 N N . THR B 1 26 ? -13.567 -22.068 -44.332 1.00 9.11 23 THR B N 1
ATOM 817 C CA . THR B 1 26 ? -13.931 -20.702 -44.927 1.00 9.10 23 THR B CA 1
ATOM 818 C C . THR B 1 26 ? -13.912 -19.676 -43.823 1.00 8.47 23 THR B C 1
ATOM 819 O O . THR B 1 26 ? -13.928 -19.980 -42.601 1.00 8.41 23 THR B O 1
ATOM 823 N N . GLN B 1 27 ? -13.981 -18.390 -44.200 1.00 8.36 24 GLN B N 1
ATOM 824 C CA . GLN B 1 27 ? -14.176 -17.296 -43.237 1.00 8.53 24 GLN B CA 1
ATOM 825 C C . GLN B 1 27 ? -15.486 -17.457 -42.509 1.00 8.16 24 GLN B C 1
ATOM 826 O O . GLN B 1 27 ? -15.598 -17.243 -41.262 1.00 7.90 24 GLN B O 1
ATOM 832 N N . GLU B 1 28 ? -16.520 -17.898 -43.176 1.00 9.03 25 GLU B N 1
ATOM 833 C CA . GLU B 1 28 ? -17.799 -18.124 -42.650 1.00 9.64 25 GLU B CA 1
ATOM 834 C C . GLU B 1 28 ? -17.739 -19.217 -41.558 1.00 9.37 25 GLU B C 1
ATOM 835 O O . GLU B 1 28 ? -18.349 -19.071 -40.471 1.00 9.93 25 GLU B O 1
ATOM 841 N N . ASP B 1 29 ? -17.021 -20.301 -41.811 1.00 9.55 26 ASP B N 1
ATOM 842 C CA . ASP B 1 29 ? -16.840 -21.387 -40.821 1.00 10.31 26 ASP B CA 1
ATOM 843 C C . ASP B 1 29 ? -16.122 -20.894 -39.589 1.00 9.58 26 ASP B C 1
ATOM 844 O O . ASP B 1 29 ? -16.488 -21.128 -38.436 1.00 9.86 26 ASP B O 1
ATOM 849 N N . LEU B 1 30 ? -15.058 -20.113 -39.772 1.00 8.77 27 LEU B N 1
ATOM 850 C CA . LEU B 1 30 ? -14.245 -19.593 -38.674 1.00 8.54 27 LEU B CA 1
ATOM 851 C C . LEU B 1 30 ? -15.065 -18.624 -37.914 1.00 8.93 27 LEU B C 1
ATOM 852 O O . LEU B 1 30 ? -14.998 -18.614 -36.646 1.00 9.18 27 LEU B O 1
ATOM 857 N N . ALA B 1 31 ? -15.895 -17.803 -38.476 1.00 8.54 28 ALA B N 1
ATOM 858 C CA . ALA B 1 31 ? -16.793 -16.921 -37.780 1.00 8.75 28 ALA B CA 1
ATOM 859 C C . ALA B 1 31 ? -17.699 -17.653 -36.879 1.00 9.23 28 ALA B C 1
ATOM 860 O O . ALA B 1 31 ? -17.793 -17.321 -35.640 1.00 9.95 28 ALA B O 1
ATOM 862 N N . TYR B 1 32 ? -18.388 -18.693 -37.366 1.00 9.19 29 TYR B N 1
ATOM 863 C CA . TYR B 1 32 ? -19.261 -19.458 -36.535 1.00 10.94 29 TYR B CA 1
ATOM 864 C C . TYR B 1 32 ? -18.508 -20.062 -35.381 1.00 11.40 29 TYR B C 1
ATOM 865 O O . TYR B 1 32 ? -18.981 -20.010 -34.228 1.00 13.43 29 TYR B O 1
ATOM 874 N N . LYS B 1 33 ? -17.374 -20.708 -35.628 1.00 10.77 30 LYS B N 1
ATOM 875 C CA . LYS B 1 33 ? -16.647 -21.429 -34.582 1.00 11.23 30 LYS B CA 1
ATOM 876 C C . LYS B 1 33 ? -16.030 -20.539 -33.569 1.00 11.13 30 LYS B C 1
ATOM 877 O O . LYS B 1 33 ? -15.771 -20.950 -32.436 1.00 12.18 30 LYS B O 1
ATOM 883 N N . SER B 1 34 ? -15.675 -19.333 -33.940 1.00 10.33 31 SER B N 1
ATOM 884 C CA A SER B 1 34 ? -15.018 -18.361 -33.057 0.50 11.11 31 SER B CA 1
ATOM 885 C CA B SER B 1 34 ? -15.004 -18.345 -33.078 0.50 10.41 31 SER B CA 1
ATOM 886 C C . SER B 1 34 ? -15.954 -17.423 -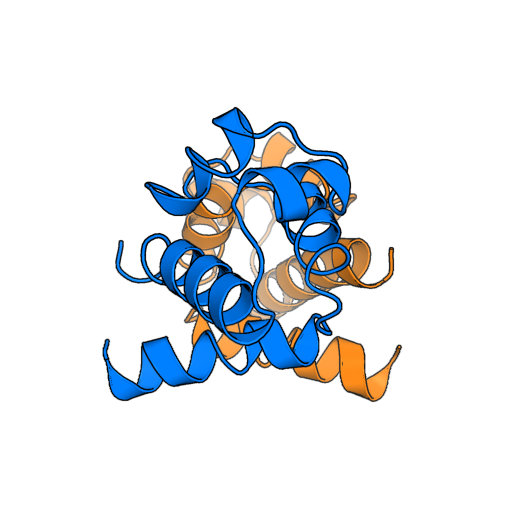32.347 1.00 11.47 31 SER B C 1
ATOM 887 O O . SER B 1 34 ? -15.502 -16.604 -31.505 1.00 13.02 31 SER B O 1
ATOM 892 N N . ASN B 1 35 ? -17.248 -17.451 -32.660 1.00 11.00 32 ASN B N 1
ATOM 893 C CA . ASN B 1 35 ? -18.190 -16.519 -32.087 1.00 11.52 32 ASN B CA 1
ATOM 894 C C . ASN B 1 35 ? -17.970 -15.054 -32.436 1.00 12.05 32 ASN B C 1
ATOM 895 O O . ASN B 1 35 ? -18.301 -14.166 -31.717 1.00 13.54 32 ASN B O 1
ATOM 900 N N . LEU B 1 36 ? -17.373 -14.812 -33.624 1.00 10.90 33 LEU B N 1
ATOM 901 C CA . LEU B 1 36 ? -17.109 -13.467 -34.144 1.00 10.61 33 LEU B CA 1
ATOM 902 C C . LEU B 1 36 ? -17.705 -13.366 -35.491 1.00 10.50 33 LEU B C 1
ATOM 903 O O . LEU B 1 36 ? -17.586 -14.333 -36.302 1.00 10.95 33 LEU B O 1
ATOM 908 N N . ASP B 1 37 ? -18.307 -12.269 -35.871 1.00 10.86 34 ASP B N 1
ATOM 909 C CA A ASP B 1 37 ? -19.007 -12.339 -37.159 0.50 10.87 34 ASP B CA 1
ATOM 910 C CA B ASP B 1 37 ? -19.015 -12.112 -37.134 0.50 11.11 34 ASP B CA 1
ATOM 911 C C . ASP B 1 37 ? -18.072 -12.314 -38.330 1.00 10.48 34 ASP B C 1
ATOM 912 O O . ASP B 1 37 ? -16.881 -11.940 -38.264 1.00 9.61 34 ASP B O 1
ATOM 921 N N . ARG B 1 38 ? -18.582 -12.753 -39.489 1.00 9.90 35 ARG B N 1
ATOM 922 C CA . ARG B 1 38 ? -17.813 -12.956 -40.680 1.00 10.01 35 ARG B CA 1
ATOM 923 C C . ARG B 1 38 ? -17.072 -11.652 -41.135 1.00 10.14 35 ARG B C 1
ATOM 924 O O . ARG B 1 38 ? -15.912 -11.745 -41.573 1.00 10.03 35 ARG B O 1
ATOM 932 N N . THR B 1 39 ? -17.755 -10.537 -41.078 1.00 10.50 36 THR B N 1
ATOM 933 C CA . THR B 1 39 ? -17.069 -9.281 -41.456 1.00 11.37 36 THR B CA 1
ATOM 934 C C . THR B 1 39 ? -15.923 -8.951 -40.477 1.00 10.74 36 THR B C 1
ATOM 935 O O . THR B 1 39 ? -14.927 -8.327 -40.908 1.00 12.01 36 THR B O 1
ATOM 939 N N . TYR B 1 40 ? -16.014 -9.290 -39.260 1.00 10.26 37 TYR B N 1
ATOM 940 C CA . TYR B 1 40 ? -14.916 -9.112 -38.322 1.00 10.63 37 TYR B CA 1
ATOM 941 C C . TYR B 1 40 ? -13.747 -9.973 -38.763 1.00 10.11 37 TYR B C 1
ATOM 942 O O . TYR B 1 40 ? -12.578 -9.546 -38.826 1.00 10.73 37 TYR B O 1
ATOM 951 N N . ILE B 1 41 ? -13.987 -11.251 -38.995 1.00 9.56 38 ILE B N 1
ATOM 952 C CA . ILE B 1 41 ? -12.922 -12.180 -39.438 1.00 8.68 38 ILE B CA 1
ATOM 953 C C . ILE B 1 41 ? -12.257 -11.639 -40.701 1.00 8.84 38 ILE B C 1
ATOM 954 O O . ILE B 1 41 ? -11.043 -11.600 -40.811 1.00 8.82 38 ILE B O 1
ATOM 959 N N . SER B 1 42 ? -13.052 -11.260 -41.675 1.00 9.18 39 SER B N 1
ATOM 960 C CA . SER B 1 42 ? -12.446 -10.754 -42.954 1.00 10.19 39 SER B CA 1
ATOM 961 C C . SER B 1 42 ? -11.614 -9.486 -42.691 1.00 10.29 39 SER B C 1
ATOM 962 O O . SER B 1 42 ? -10.519 -9.381 -43.228 1.00 11.04 39 SER B O 1
ATOM 965 N N . GLY B 1 43 ? -12.101 -8.636 -41.828 1.00 9.86 40 GLY B N 1
ATOM 966 C CA . GLY B 1 43 ? -11.316 -7.443 -41.487 1.00 9.93 40 GLY B CA 1
ATOM 967 C C . GLY B 1 43 ? -10.029 -7.752 -40.799 1.00 10.07 40 GLY B C 1
ATOM 968 O O . GLY B 1 43 ? -9.006 -7.118 -41.133 1.00 10.73 40 GLY B O 1
ATOM 969 N N . ILE B 1 44 ? -10.017 -8.667 -39.822 1.00 9.76 41 ILE B N 1
ATOM 970 C CA . ILE B 1 44 ? -8.787 -8.921 -39.077 1.00 10.60 41 ILE B CA 1
ATOM 971 C C . ILE B 1 44 ? -7.813 -9.668 -39.922 1.00 10.83 41 ILE B C 1
ATOM 972 O O . ILE B 1 44 ? -6.582 -9.523 -39.672 1.00 11.67 41 ILE B O 1
ATOM 977 N N . GLU B 1 45 ? -8.247 -10.434 -40.937 1.00 10.61 42 GLU B N 1
ATOM 978 C CA . GLU B 1 45 ? -7.324 -11.021 -41.868 1.00 11.32 42 GLU B CA 1
ATOM 979 C C . GLU B 1 45 ? -6.709 -10.030 -42.804 1.00 11.85 42 GLU B C 1
ATOM 980 O O . GLU B 1 45 ? -5.646 -10.308 -43.284 1.00 14.24 42 GLU B O 1
ATOM 986 N N . ARG B 1 46 ? -7.309 -8.899 -43.013 1.00 11.64 43 ARG B N 1
ATOM 987 C CA . ARG B 1 46 ? -6.727 -7.810 -43.790 1.00 13.97 43 ARG B CA 1
ATOM 988 C C . ARG B 1 46 ? -5.833 -6.984 -42.909 1.00 13.95 43 ARG B C 1
ATOM 989 O O . ARG B 1 46 ? -4.745 -6.558 -43.398 1.00 18.82 43 ARG B O 1
ATOM 997 N N . ASN B 1 47 ? -6.199 -6.682 -41.682 1.00 13.50 44 ASN B N 1
ATOM 998 C CA . ASN B 1 47 ? -5.372 -5.832 -40.805 1.00 15.35 44 ASN B CA 1
ATOM 999 C C . ASN B 1 47 ? -5.715 -6.279 -39.346 1.00 11.89 44 ASN B C 1
ATOM 1000 O O . ASN B 1 47 ? -6.818 -5.998 -38.957 1.00 12.70 44 ASN B O 1
ATOM 1005 N N . SER B 1 48 ? -4.726 -6.688 -38.621 1.00 12.76 45 SER B N 1
ATOM 1006 C CA . SER B 1 48 ? -4.957 -7.195 -37.245 1.00 12.05 45 SER B CA 1
ATOM 1007 C C . SER B 1 48 ? -4.845 -6.060 -36.238 1.00 12.16 45 SER B C 1
ATOM 1008 O O . SER B 1 48 ? -4.856 -6.330 -35.026 1.00 11.58 45 SER B O 1
ATOM 1011 N N . ARG B 1 49 ? -4.659 -4.801 -36.630 1.00 12.75 46 ARG B N 1
ATOM 1012 C CA . ARG B 1 49 ? -4.372 -3.684 -35.607 1.00 14.02 46 ARG B CA 1
ATOM 1013 C C . ARG B 1 49 ? -5.322 -3.724 -34.450 1.00 13.65 46 ARG B C 1
ATOM 1014 O O . ARG B 1 49 ? -4.835 -3.584 -33.271 1.00 13.47 46 ARG B O 1
ATOM 1022 N N . ASN B 1 50 ? -6.623 -3.839 -34.636 1.00 13.75 47 ASN B N 1
ATOM 1023 C CA . ASN B 1 50 ? -7.608 -3.694 -33.626 1.00 14.67 47 ASN B CA 1
ATOM 1024 C C . ASN B 1 50 ? -8.121 -5.052 -33.064 1.00 12.99 47 ASN B C 1
ATOM 1025 O O . ASN B 1 50 ? -9.046 -5.069 -32.218 1.00 14.76 47 ASN B O 1
ATOM 1030 N N . LEU B 1 51 ? -7.507 -6.140 -33.476 1.00 11.13 48 LEU B N 1
ATOM 1031 C CA . LEU B 1 51 ? -7.836 -7.457 -32.901 1.00 10.60 48 LEU B CA 1
ATOM 1032 C C . LEU B 1 51 ? -7.411 -7.388 -31.431 1.00 10.10 48 LEU B C 1
ATOM 1033 O O . LEU B 1 51 ? -6.294 -7.080 -31.053 1.00 9.96 48 LEU B O 1
ATOM 1038 N N . THR B 1 52 ? -8.304 -7.796 -30.525 1.00 9.94 49 THR B N 1
ATOM 1039 C CA . THR B 1 52 ? -7.991 -7.880 -29.106 1.00 10.09 49 THR B CA 1
ATOM 1040 C C . THR B 1 52 ? -7.474 -9.252 -28.667 1.00 9.36 49 THR B C 1
ATOM 1041 O O . THR B 1 52 ? -7.670 -10.232 -29.400 1.00 9.62 49 THR B O 1
ATOM 1045 N N . ILE B 1 53 ? -6.865 -9.316 -27.519 1.00 9.48 50 ILE B N 1
ATOM 1046 C CA . ILE B 1 53 ? -6.375 -10.606 -27.016 1.00 9.88 50 ILE B CA 1
ATOM 1047 C C . ILE B 1 53 ? -7.582 -11.601 -26.816 1.00 9.30 50 ILE B C 1
ATOM 1048 O O . ILE B 1 53 ? -7.434 -12.756 -27.176 1.00 9.11 50 ILE B O 1
ATOM 1053 N N . LYS B 1 54 ? -8.676 -11.088 -26.343 1.00 9.83 51 LYS B N 1
ATOM 1054 C CA . LYS B 1 54 ? -9.866 -11.971 -26.155 1.00 10.15 51 LYS B CA 1
ATOM 1055 C C . LYS B 1 54 ? -10.307 -12.477 -27.516 1.00 9.63 51 LYS B C 1
ATOM 1056 O O . LYS B 1 54 ? -10.607 -13.692 -27.681 1.00 9.81 51 LYS B O 1
ATOM 1062 N N . SER B 1 55 ? -10.415 -11.652 -28.548 1.00 9.34 52 SER B N 1
ATOM 1063 C CA . SER B 1 55 ? -10.805 -12.120 -29.855 1.00 9.16 52 SER B CA 1
ATOM 1064 C C . SER B 1 55 ? -9.826 -13.076 -30.445 1.00 8.08 52 SER B C 1
ATOM 1065 O O . SER B 1 55 ? -10.193 -14.004 -31.124 1.00 8.07 52 SER B O 1
ATOM 1068 N N . LEU B 1 56 ? -8.542 -12.877 -30.251 1.00 7.90 53 LEU B N 1
ATOM 1069 C CA . LEU B 1 56 ? -7.522 -13.808 -30.686 1.00 8.07 53 LEU B CA 1
ATOM 1070 C C . LEU B 1 56 ? -7.654 -15.174 -30.056 1.00 8.05 53 LEU B C 1
ATOM 1071 O O . LEU B 1 56 ? -7.602 -16.194 -30.787 1.00 8.35 53 LEU B O 1
ATOM 1076 N N . GLU B 1 57 ? -7.980 -15.173 -28.756 1.00 8.55 54 GLU B N 1
ATOM 1077 C CA . GLU B 1 57 ? -8.229 -16.453 -28.092 1.00 9.44 54 GLU B CA 1
ATOM 1078 C C . GLU B 1 57 ? -9.481 -17.148 -28.691 1.00 8.76 54 GLU B C 1
ATOM 1079 O O . GLU B 1 57 ? -9.447 -18.388 -28.875 1.00 9.48 54 GLU B O 1
ATOM 1085 N N . LEU B 1 58 ? -10.526 -16.393 -28.974 1.00 8.52 55 LEU B N 1
ATOM 1086 C CA . LEU B 1 58 ? -11.700 -16.961 -29.639 1.00 9.23 55 LEU B CA 1
ATOM 1087 C C . LEU B 1 58 ? -11.361 -17.569 -30.996 1.00 8.38 55 LEU B C 1
ATOM 1088 O O . LEU B 1 58 ? -11.861 -18.663 -31.350 1.00 8.61 55 LEU B O 1
ATOM 1093 N N . ILE B 1 59 ? -10.539 -16.879 -31.768 1.00 8.33 56 ILE B N 1
ATOM 1094 C CA . ILE B 1 59 ? -10.122 -17.330 -33.054 1.00 8.46 56 ILE B CA 1
ATOM 1095 C C . ILE B 1 59 ? -9.295 -18.590 -32.926 1.00 8.66 56 ILE B C 1
ATOM 1096 O O . ILE B 1 59 ? -9.444 -19.554 -33.700 1.00 8.95 56 ILE B O 1
ATOM 1101 N N . MET B 1 60 ? -8.365 -18.633 -31.961 1.00 9.02 57 MET B N 1
ATOM 1102 C CA A MET B 1 60 ? -7.564 -19.870 -31.762 0.50 9.81 57 MET B CA 1
ATOM 1103 C CA B MET B 1 60 ? -7.559 -19.861 -31.762 0.50 9.44 57 MET B CA 1
ATOM 1104 C C . MET B 1 60 ? -8.444 -21.055 -31.379 1.00 9.88 57 MET B C 1
ATOM 1105 O O . MET B 1 60 ? -8.278 -22.155 -31.903 1.00 10.62 57 MET B O 1
ATOM 1114 N N . LYS B 1 61 ? -9.468 -20.82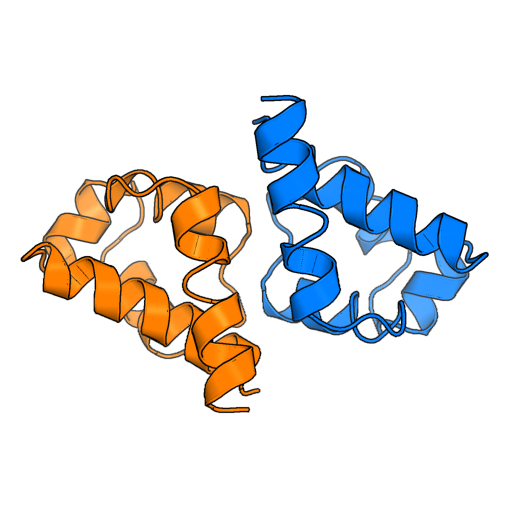9 -30.578 1.00 10.22 58 LYS B N 1
ATOM 1115 C CA . LYS B 1 61 ? -10.396 -21.894 -30.255 1.00 11.75 58 LYS B CA 1
ATOM 1116 C C . LYS B 1 61 ? -11.169 -22.292 -31.507 1.00 12.36 58 LYS B C 1
ATOM 1117 O O . LYS B 1 61 ? -11.393 -23.529 -31.745 1.00 13.90 58 LYS B O 1
ATOM 1123 N N . GLY B 1 62 ? -11.602 -21.342 -32.310 1.00 11.50 59 GLY B N 1
ATOM 1124 C CA . GLY B 1 62 ? -12.369 -21.665 -33.562 1.00 11.82 59 GLY B CA 1
ATOM 1125 C C . GLY B 1 62 ? -11.495 -22.420 -34.531 1.00 12.13 59 GLY B C 1
ATOM 1126 O O . GLY B 1 62 ? -12.050 -23.277 -35.304 1.00 14.20 59 GLY B O 1
ATOM 1127 N N . LEU B 1 63 ? -10.213 -22.177 -34.646 1.00 11.57 60 LEU B N 1
ATOM 1128 C CA . LEU B 1 63 ? -9.253 -22.874 -35.445 1.00 11.85 60 LEU B CA 1
ATOM 1129 C C . LEU B 1 63 ? -8.837 -24.203 -34.848 1.00 12.59 60 LEU B C 1
ATOM 1130 O O . LEU B 1 63 ? -8.101 -24.987 -35.505 1.00 15.42 60 LEU B O 1
ATOM 1135 N N . GLU B 1 64 ? -9.184 -24.466 -33.611 1.00 12.81 61 GLU B N 1
ATOM 1136 C CA . GLU B 1 64 ? -8.717 -25.622 -32.843 1.00 13.99 61 GLU B CA 1
ATOM 1137 C C . GLU B 1 64 ? -7.228 -25.792 -32.861 1.00 13.74 61 GLU B C 1
ATOM 1138 O O . GLU B 1 64 ? -6.647 -26.870 -33.107 1.00 15.29 61 GLU B O 1
ATOM 1144 N N . VAL B 1 65 ? -6.583 -24.669 -32.578 1.00 11.63 62 VAL B N 1
ATOM 1145 C CA . VAL B 1 65 ? -5.057 -24.631 -32.417 1.00 13.14 62 VAL B CA 1
ATOM 1146 C C . VAL B 1 65 ? -4.803 -24.113 -31.010 1.00 12.16 62 VAL B C 1
ATOM 1147 O O . VAL B 1 65 ? -5.493 -23.214 -30.504 1.00 11.95 62 VAL B O 1
ATOM 1151 N N . SER B 1 66 ? -3.800 -24.697 -30.366 1.00 11.26 63 SER B N 1
ATOM 1152 C CA . SER B 1 66 ? -3.429 -24.147 -29.104 1.00 11.88 63 SER B CA 1
ATOM 1153 C C . SER B 1 66 ? -2.758 -22.806 -29.196 1.00 10.37 63 SER B C 1
ATOM 1154 O O . SER B 1 66 ? -2.133 -22.478 -30.233 1.00 10.49 63 SER B O 1
ATOM 1157 N N . ASP B 1 67 ? -2.792 -21.996 -28.160 1.00 10.66 64 ASP B N 1
ATOM 1158 C CA . ASP B 1 67 ? -2.099 -20.741 -28.126 1.00 11.01 64 ASP B CA 1
ATOM 1159 C C . ASP B 1 67 ? -0.620 -20.959 -28.308 1.00 10.60 64 ASP B C 1
ATOM 1160 O O . ASP B 1 67 ? 0.072 -20.132 -29.003 1.00 9.96 64 ASP B O 1
ATOM 1165 N N . VAL B 1 68 ? -0.024 -21.987 -27.721 1.00 10.43 65 VAL B N 1
ATOM 1166 C CA . VAL B 1 68 ? 1.396 -22.245 -27.901 1.00 10.66 65 VAL B CA 1
ATOM 1167 C C . VAL B 1 68 ? 1.759 -22.397 -29.354 1.00 10.23 65 VAL B C 1
ATOM 1168 O O . VAL B 1 68 ? 2.712 -21.806 -29.856 1.00 9.98 65 VAL B O 1
ATOM 1172 N N . VAL B 1 69 ? 1.044 -23.214 -30.047 1.00 10.08 66 VAL B N 1
ATOM 1173 C CA . VAL B 1 69 ? 1.302 -23.466 -31.468 1.00 10.14 66 VAL B CA 1
ATOM 1174 C C . VAL B 1 69 ? 1.078 -22.200 -32.267 1.00 9.44 66 VAL B C 1
ATOM 1175 O O . VAL B 1 69 ? 1.925 -21.877 -33.149 1.00 9.58 66 VAL B O 1
ATOM 1179 N N . PHE B 1 70 ? 0.076 -21.419 -32.003 1.00 8.76 67 PHE B N 1
ATOM 1180 C CA . PHE B 1 70 ? -0.122 -20.156 -32.736 1.00 8.48 67 PHE B CA 1
ATOM 1181 C C . PHE B 1 70 ? 1.062 -19.249 -32.562 1.00 8.46 67 PHE B C 1
ATOM 1182 O O . PHE B 1 70 ? 1.641 -18.691 -33.515 1.00 8.41 67 PHE B O 1
ATOM 1190 N N . PHE B 1 71 ? 1.511 -19.056 -31.333 1.00 7.99 68 PHE B N 1
ATOM 1191 C CA . PHE B 1 71 ? 2.560 -18.148 -31.030 1.00 8.09 68 PHE B CA 1
ATOM 1192 C C . PHE B 1 71 ? 3.880 -18.672 -31.588 1.00 7.80 68 PHE B C 1
ATOM 1193 O O . PHE B 1 71 ? 4.733 -17.839 -32.067 1.00 7.78 68 PHE B O 1
ATOM 1201 N N . GLU B 1 72 ? 4.106 -19.942 -31.633 1.00 8.31 69 GLU B N 1
ATOM 1202 C CA . GLU B 1 72 ? 5.332 -20.507 -32.175 1.00 8.61 69 GLU B CA 1
ATOM 1203 C C . GLU B 1 72 ? 5.327 -20.306 -33.697 1.00 8.79 69 GLU B C 1
ATOM 1204 O O . GLU B 1 72 ? 6.397 -20.006 -34.286 1.00 9.54 69 GLU B O 1
ATOM 1210 N N . MET B 1 73 ? 4.198 -20.442 -34.396 1.00 8.99 70 MET B N 1
ATOM 1211 C CA A MET B 1 73 ? 4.168 -20.186 -35.843 0.70 9.77 70 MET B CA 1
AT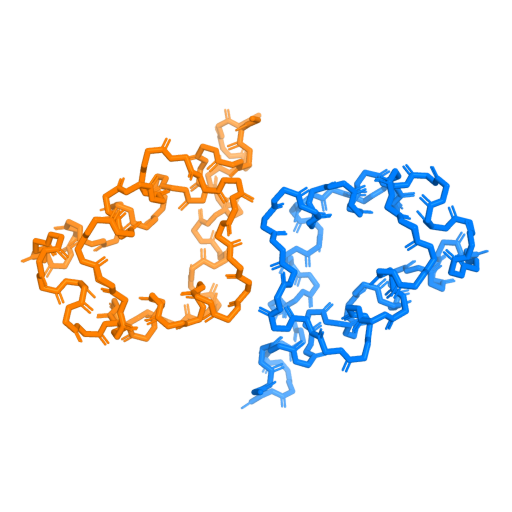OM 1212 C CA B MET B 1 73 ? 4.152 -20.149 -35.828 0.30 9.44 70 MET B CA 1
ATOM 1213 C C . MET B 1 73 ? 4.478 -18.682 -36.059 1.00 9.19 70 MET B C 1
ATOM 1214 O O . MET B 1 73 ? 5.174 -18.348 -37.032 1.00 9.20 70 MET B O 1
ATOM 1223 N N . LEU B 1 74 ? 3.935 -17.792 -35.270 1.00 8.23 71 LEU B N 1
ATOM 1224 C CA . LEU B 1 74 ? 4.217 -16.353 -35.363 1.00 8.67 71 LEU B CA 1
ATOM 1225 C C . LEU B 1 74 ? 5.670 -16.076 -35.180 1.00 8.25 71 LEU B C 1
ATOM 1226 O O . LEU B 1 74 ? 6.319 -15.353 -35.960 1.00 8.19 71 LEU B O 1
ATOM 1231 N N . ILE B 1 75 ? 6.298 -16.662 -34.163 1.00 8.32 72 ILE B N 1
ATOM 1232 C CA . ILE B 1 75 ? 7.725 -16.445 -33.910 1.00 8.70 72 ILE B CA 1
ATOM 1233 C C . ILE B 1 75 ? 8.537 -16.920 -35.102 1.00 9.12 72 ILE B C 1
ATOM 1234 O O . ILE B 1 75 ? 9.469 -16.284 -35.572 1.00 9.08 72 ILE B O 1
ATOM 1239 N N . LYS B 1 76 ? 8.220 -18.101 -35.647 1.00 9.55 73 LYS B N 1
ATOM 1240 C CA . LYS B 1 76 ? 8.936 -18.605 -36.792 1.00 11.24 73 LYS B CA 1
ATOM 1241 C C . LYS B 1 76 ? 8.825 -17.686 -37.978 1.00 10.28 73 LYS B C 1
ATOM 1242 O O . LYS B 1 76 ? 9.791 -17.433 -38.723 1.00 10.46 73 LYS B O 1
ATOM 1248 N N . GLU B 1 77 ? 7.650 -17.124 -38.219 1.00 9.84 74 GLU B N 1
ATOM 1249 C CA . GLU B 1 77 ? 7.469 -16.179 -39.307 1.00 11.16 74 GLU B CA 1
ATOM 1250 C C . GLU B 1 77 ? 8.318 -14.960 -39.105 1.00 10.31 74 GLU B C 1
ATOM 1251 O O . GLU B 1 77 ? 8.960 -14.451 -40.098 1.00 10.70 74 GLU B O 1
ATOM 1257 N N . ILE B 1 78 ? 8.377 -14.396 -37.896 1.00 9.48 75 ILE B N 1
ATOM 1258 C CA . ILE B 1 78 ? 9.212 -13.212 -37.616 1.00 9.74 75 ILE B CA 1
ATOM 1259 C C . ILE B 1 78 ? 10.664 -13.554 -37.771 1.00 10.04 75 ILE B C 1
ATOM 1260 O O . ILE B 1 78 ? 11.406 -12.799 -38.516 1.00 11.00 75 ILE B O 1
ATOM 1265 N N . LEU B 1 79 ? 11.168 -14.601 -37.200 1.00 10.29 76 LEU B N 1
ATOM 1266 C CA . LEU B 1 79 ? 12.572 -14.980 -37.289 1.00 10.75 76 LEU B CA 1
ATOM 1267 C C . LEU B 1 79 ? 13.017 -15.169 -38.701 1.00 11.17 76 LEU B C 1
ATOM 1268 O O . LEU B 1 79 ? 14.066 -14.714 -39.194 1.00 11.66 76 LEU B O 1
ATOM 1273 N N . LYS B 1 80 ? 12.212 -15.915 -39.512 1.00 10.96 77 LYS B N 1
ATOM 1274 C CA . LYS B 1 80 ? 12.660 -16.309 -40.779 1.00 12.16 77 LYS B CA 1
ATOM 1275 C C . LYS B 1 80 ? 12.377 -15.252 -41.877 1.00 12.40 77 LYS B C 1
ATOM 1276 O O . LYS B 1 80 ? 13.011 -15.375 -42.937 1.00 12.71 77 LYS B O 1
ATOM 1282 N N . HIS B 1 81 ? 11.486 -14.298 -41.641 1.00 12.01 78 HIS B N 1
ATOM 1283 C CA . HIS B 1 81 ? 11.111 -13.362 -42.667 1.00 13.87 78 HIS B CA 1
ATOM 1284 C C . HIS B 1 81 ? 11.253 -11.944 -42.276 1.00 15.33 78 HIS B C 1
ATOM 1285 O O . HIS B 1 81 ? 11.205 -11.097 -43.224 1.00 17.87 78 HIS B O 1
ATOM 1292 N N . ASP B 1 82 ? 11.509 -11.579 -41.061 1.00 14.71 79 ASP B N 1
ATOM 1293 C CA . ASP B 1 82 ? 11.709 -10.130 -40.687 1.00 15.96 79 ASP B CA 1
ATOM 1294 C C . ASP B 1 82 ? 13.203 -9.857 -40.514 1.00 17.29 79 ASP B C 1
ATOM 1295 O O . ASP B 1 82 ? 14.097 -10.653 -40.691 1.00 15.43 79 ASP B O 1
#

Secondary structure (DSSP, 8-state):
-HHHHHHHHHHHHHHHHTT--HHHHHHHHTS-HHHHHHHHH--TT-BHHHHHHHHHHHT--HHHHHHHHHHHHHHH-/-HHHHHHHHHHHHHHHHTT--HHHHHHHHTS-HHHHHHHHH--TT-BHHHHHHHHHHHT--HHHHHHHHHHHHHHH-

Organism: NCBI:txid211595

Sequence (154 aa):
SFLLSSKVSFVIKKIRLEKGMTQEDLAYKSSNLDDRTYISSGIERNSRNLTIKSLELIMMKGLEVSDVVFFEMMLIKEILKHDSFLLSKVSFVIKKIRLEKGMTQEDLAYKSSNLDDRTYISGIERNSRNLTIKSLELIMMKGLEVSDVVFFEMMLIKEILKHD

Solvent-accessible surface area: 8148 Å² total; per-residue (Å²): 84,50,3,20,57,47,3,6,90,0,0,94,80,3,15,110,109,96,65,27,79,50,110,65,0,10,185,113,1,126,26,95,111,86,71,0,10,25,10,20,184,78,0,112,99,0,25,4,85,12,3,22,44,0,6,136,3,1,132,21,58,28,17,67,1,8,75,42,2,15,131,27,11,114,148,120,124,80,49,3,6,56,40,2,5,91,2,0,98,91,3,15,101,112,95,65,19,76,51,97,64,0,10,191,97,1,126,28,97,128,108,71,0,34,18,10,22,190,51,0,109,104,0,25,5,77,12,4,27,49,0,5,139,0,0,129,23,60,27,19,67,0,6,65,44,1,14,102,23,11,113,134,119,124

Radius of gyration: 15.14 Å; Cα contacts (8 Å, |Δi|>4): 211; chains: 2; bounding box: 33×34×32 Å

Foldseek 3Di:
DVLQQLLLVLLVVLCVVLPHDLCQLCVQLVHHSVVNVVSNVTVVPPDPSSVVSSCRSSVHDPVVSVVVSVVCVVVPD/DLLFQVLLVLLVVLCVVVVHDLCQLCVQLVHDSVVNVVSNVTVVPPDPSSVVSSCRSSVHDPVVSVVVSVVCVVVPD

InterPro domains:
  IPR001387 Cro/C1-type, helix-turn-helix domain [PF01381] (13-63)
  IPR001387 Cro/C1-type, helix-turn-helix domain [PS50943] (13-68)
  IPR001387 Cro/C1-type, helix-turn-helix domain [SM00530] (12-67)
  IPR001387 Cro/C1-type, helix-turn-helix domain [cd00093] (13-63)
  IPR010982 Lambda repressor-like, DNA-binding domain superfamily [G3DSA:1.10.260.40] (1-79)
  IPR010982 Lambda repressor-like, DNA-binding domain superfamily [SSF47413] (6-69)
  IPR050807 Transcriptional regulator/dioxygenase, bacterial-type [PTHR46797] (12-69)

Nearest PDB structures (foldseek):
  4i6r-assembly1_A  TM=1.013E+00  e=7.117E-12  Enterobacter sp. RFL1396
  4fn3-assembly1_A  TM=1.012E+00  e=2.014E-11  Enterobacter sp. RFL1396
  4ia8-assembly1_A  TM=1.003E+00  e=2.261E-11  Enterobacter sp. RFL1396
  4f8d-assembly1_A  TM=1.012E+00  e=3.388E-11  Enterobacter sp. RFL1396
  4fbi-assembly2_D  TM=1.007E+00  e=1.076E-10  Enterobacter sp. RFL1396